Protein AF-A0A1F3C5U8-F1 (afdb_monomer_lite)

pLDDT: mean 82.65, std 18.37, range [44.69, 98.56]

Structure (mmCIF, N/CA/C/O backbone):
data_AF-A0A1F3C5U8-F1
#
_entry.id   AF-A0A1F3C5U8-F1
#
loop_
_atom_site.group_PDB
_atom_site.id
_atom_site.type_symbol
_atom_site.label_atom_id
_atom_site.label_alt_id
_atom_site.label_comp_id
_atom_site.label_asym_id
_atom_site.label_entity_id
_atom_site.label_seq_id
_atom_site.pdbx_PDB_ins_code
_atom_site.Cartn_x
_atom_site.Cartn_y
_atom_site.Cartn_z
_atom_site.occupancy
_atom_site.B_iso_or_equiv
_atom_site.auth_seq_id
_atom_site.auth_comp_id
_atom_site.auth_asym_id
_atom_site.auth_atom_id
_atom_site.pdbx_PDB_model_num
ATOM 1 N N . MET A 1 1 ? -7.845 61.277 70.713 1.00 54.81 1 MET A N 1
ATOM 2 C CA . MET A 1 1 ? -7.231 59.955 70.440 1.00 54.81 1 MET A CA 1
ATOM 3 C C . MET A 1 1 ? -8.228 58.943 69.840 1.00 54.81 1 MET A C 1
ATOM 5 O O . MET A 1 1 ? -7.997 57.752 69.960 1.00 54.81 1 MET A O 1
ATOM 9 N N . LEU A 1 2 ? -9.294 59.378 69.142 1.00 57.66 2 LEU A N 1
ATOM 10 C CA . LEU A 1 2 ? -10.379 58.492 68.666 1.00 57.66 2 LEU 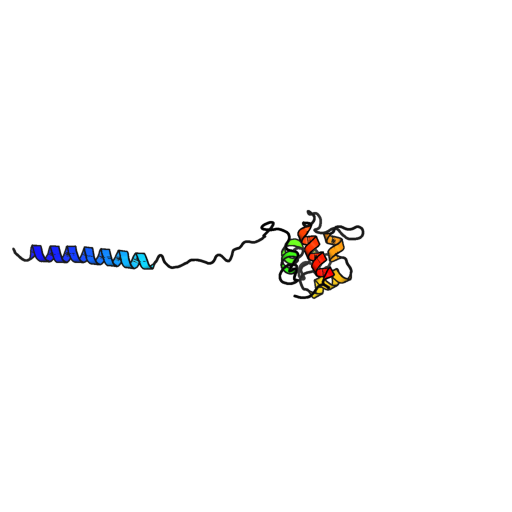A CA 1
ATOM 11 C C . LEU A 1 2 ? -10.299 58.089 67.176 1.00 57.66 2 LEU A C 1
ATOM 13 O O . LEU A 1 2 ? -11.030 57.201 66.761 1.00 57.66 2 LEU A O 1
ATOM 17 N N . ASN A 1 3 ? -9.387 58.660 66.376 1.00 59.59 3 ASN A N 1
ATOM 18 C CA . ASN A 1 3 ? -9.294 58.336 64.938 1.00 59.59 3 ASN A CA 1
ATOM 19 C C . ASN A 1 3 ? -8.390 57.135 64.611 1.00 59.59 3 ASN A C 1
ATOM 21 O O . ASN A 1 3 ? -8.394 56.652 63.487 1.00 59.59 3 ASN A O 1
ATOM 25 N N . LYS A 1 4 ? -7.602 56.626 65.567 1.00 59.03 4 LYS A N 1
ATOM 26 C CA . LYS A 1 4 ? -6.586 55.595 65.273 1.00 59.03 4 LYS A CA 1
ATOM 27 C C . LYS A 1 4 ? -7.166 54.177 65.169 1.00 59.03 4 LYS A C 1
ATOM 29 O O . LYS A 1 4 ? -6.497 53.285 64.652 1.00 59.03 4 LYS A O 1
ATOM 34 N N . GLU A 1 5 ? -8.377 53.952 65.675 1.00 58.59 5 GLU A N 1
ATOM 35 C CA . GLU A 1 5 ? -8.991 52.619 65.769 1.00 58.59 5 GLU A CA 1
ATOM 36 C C . GLU A 1 5 ? -9.916 52.317 64.579 1.00 58.59 5 GLU A C 1
ATOM 38 O O . GLU A 1 5 ? -9.883 51.219 64.023 1.00 58.59 5 GLU A O 1
ATOM 43 N N . THR A 1 6 ? -10.637 53.326 64.081 1.00 58.94 6 THR A N 1
ATOM 44 C CA . THR A 1 6 ? -11.448 53.246 62.855 1.00 58.94 6 THR A CA 1
ATOM 45 C C . THR A 1 6 ? -10.605 53.031 61.597 1.00 58.94 6 THR A C 1
ATOM 47 O O . THR A 1 6 ? -10.992 52.246 60.729 1.00 58.94 6 THR A O 1
ATOM 50 N N . ASP A 1 7 ? -9.420 53.644 61.517 1.00 60.31 7 ASP A N 1
ATOM 51 C CA . ASP A 1 7 ? -8.525 53.506 60.360 1.00 60.31 7 ASP A CA 1
ATOM 52 C C . ASP A 1 7 ? -7.893 52.112 60.273 1.00 60.31 7 ASP A C 1
ATOM 54 O O . ASP A 1 7 ? -7.756 51.559 59.182 1.00 60.31 7 ASP A O 1
ATOM 58 N N . LYS A 1 8 ? -7.590 51.485 61.419 1.00 61.03 8 LYS A N 1
ATOM 59 C CA . LYS A 1 8 ? -7.088 50.102 61.474 1.00 61.03 8 LYS A CA 1
ATOM 60 C C . LYS A 1 8 ? -8.135 49.103 60.997 1.00 61.03 8 LYS A C 1
ATOM 62 O O . LYS A 1 8 ? -7.810 48.216 60.216 1.00 61.03 8 LYS A O 1
ATOM 67 N N . ASN A 1 9 ? -9.391 49.265 61.408 1.00 59.22 9 ASN A N 1
ATOM 68 C CA . ASN A 1 9 ? -10.473 48.367 60.998 1.00 59.22 9 ASN A CA 1
ATOM 69 C C . ASN A 1 9 ? -10.816 48.529 59.509 1.00 59.22 9 ASN A C 1
ATOM 71 O O . ASN A 1 9 ? -11.072 47.539 58.824 1.00 59.22 9 ASN A O 1
ATOM 75 N N . LYS A 1 10 ? -10.738 49.756 58.976 1.00 60.47 10 LYS A N 1
ATOM 76 C CA . LYS A 1 10 ? -10.884 50.029 57.538 1.00 60.47 10 LYS A CA 1
ATOM 77 C C . LYS A 1 10 ? -9.725 49.442 56.724 1.00 60.47 10 LYS A C 1
ATOM 79 O O . LYS A 1 10 ? -9.961 48.846 55.676 1.00 60.47 10 LYS A O 1
ATOM 84 N N . PHE A 1 11 ? -8.497 49.545 57.238 1.00 62.28 11 PHE A N 1
ATOM 85 C CA . PHE A 1 11 ? -7.302 48.941 56.651 1.00 62.28 11 PHE A CA 1
ATOM 86 C C . PHE A 1 11 ? -7.416 47.408 56.641 1.00 62.28 11 PHE A C 1
ATOM 88 O O . PHE A 1 11 ? -7.402 46.820 55.565 1.00 62.28 11 PHE A O 1
ATOM 95 N N . LEU A 1 12 ? -7.661 46.758 57.787 1.00 60.47 12 LEU A N 1
ATOM 96 C CA . LEU A 1 12 ? -7.810 45.296 57.892 1.00 60.47 12 LEU A CA 1
ATOM 97 C C . LEU A 1 12 ? -8.948 44.731 57.024 1.00 60.47 12 LEU A C 1
ATOM 99 O O . LEU A 1 12 ? -8.782 43.670 56.422 1.00 60.47 12 LEU A O 1
ATOM 103 N N . ASN A 1 13 ? -10.088 45.421 56.931 1.00 58.72 13 ASN A N 1
ATOM 104 C CA . ASN A 1 13 ? -11.198 44.984 56.080 1.00 58.72 13 ASN A CA 1
ATOM 105 C C . ASN A 1 13 ? -10.894 45.172 54.587 1.00 58.72 13 ASN A C 1
ATOM 107 O O . ASN A 1 13 ? -11.356 44.372 53.781 1.00 58.72 13 ASN A O 1
ATOM 111 N N . SER A 1 14 ? -10.058 46.149 54.217 1.00 58.69 14 SER A N 1
ATOM 112 C CA . SER A 1 14 ? -9.535 46.278 52.851 1.00 58.69 14 SER A CA 1
ATOM 113 C C . SER A 1 14 ? -8.652 45.079 52.473 1.00 58.69 14 SER A C 1
ATOM 115 O O . SER A 1 14 ? -8.850 44.493 51.414 1.00 58.69 14 SER A O 1
ATOM 117 N N . PHE A 1 15 ? -7.763 44.611 53.365 1.00 60.12 15 PHE A N 1
ATOM 118 C CA . PHE A 1 15 ? -6.947 43.407 53.108 1.00 60.12 15 PHE A CA 1
ATOM 119 C C . PHE A 1 15 ? -7.776 42.123 53.007 1.00 60.12 15 PHE A C 1
ATOM 121 O O . PHE A 1 15 ? -7.476 41.278 52.166 1.00 60.12 15 PHE A O 1
ATOM 128 N N . LYS A 1 16 ? -8.835 41.979 53.816 1.00 59.38 16 LYS A N 1
ATOM 129 C CA . LYS A 1 16 ? -9.761 40.834 53.726 1.00 59.38 16 LYS A CA 1
ATOM 130 C C . LYS A 1 16 ? -10.524 40.823 52.400 1.00 59.38 16 LYS A C 1
ATOM 132 O O . LYS A 1 16 ? -10.608 39.780 51.758 1.00 59.38 16 LYS A O 1
ATOM 137 N N . SER A 1 17 ? -11.026 41.979 51.964 1.00 58.19 17 SER A N 1
ATOM 138 C CA . SER A 1 17 ? -11.751 42.123 50.697 1.00 58.19 17 SER A CA 1
ATOM 139 C C . SER A 1 17 ? -10.843 41.930 49.478 1.00 58.19 17 SER A C 1
ATOM 141 O O . SER A 1 17 ? -11.237 41.265 48.527 1.00 58.19 17 SER A O 1
ATOM 143 N N . VAL A 1 18 ? -9.602 42.432 49.520 1.00 61.41 18 VAL A N 1
ATOM 144 C CA . VAL A 1 18 ? -8.594 42.210 48.466 1.00 61.41 18 VAL A CA 1
ATOM 145 C C . VAL A 1 18 ? -8.182 40.735 48.404 1.00 61.41 18 VAL A C 1
ATOM 147 O O . VAL A 1 18 ? -8.088 40.173 47.316 1.00 61.41 18 VAL A O 1
ATOM 150 N N . SER A 1 19 ? -8.017 40.074 49.555 1.00 60.88 19 SER A N 1
ATOM 151 C CA . SER A 1 19 ? -7.710 38.640 49.623 1.00 60.88 19 SER A CA 1
ATOM 152 C C . SER A 1 19 ? -8.843 37.768 49.058 1.00 60.88 19 SER A C 1
ATOM 154 O O . SER A 1 19 ? -8.561 36.824 48.325 1.00 60.88 19 SER A O 1
ATOM 156 N N . LEU A 1 20 ? -10.112 38.117 49.309 1.00 59.47 20 LEU A N 1
ATOM 157 C CA . LEU A 1 20 ? -11.281 37.426 48.739 1.00 59.47 20 LEU A CA 1
ATOM 158 C C . LEU A 1 20 ? -11.400 37.606 47.214 1.00 59.47 20 LEU A C 1
ATOM 160 O O . LEU A 1 20 ? -11.733 36.653 46.512 1.00 59.47 20 LEU A O 1
ATOM 164 N N . ILE A 1 21 ? -11.082 38.794 46.689 1.00 63.91 21 ILE A N 1
ATOM 165 C CA . ILE A 1 21 ? -11.116 39.078 45.242 1.00 63.91 21 ILE A CA 1
ATOM 166 C C . ILE A 1 21 ? -9.990 38.335 44.503 1.00 63.91 21 ILE A C 1
ATOM 168 O O . ILE A 1 21 ? -10.215 37.806 43.416 1.00 63.91 21 ILE A O 1
ATOM 172 N N . ILE A 1 22 ? -8.799 38.227 45.101 1.00 63.72 22 ILE A N 1
ATOM 173 C CA . ILE A 1 22 ? -7.664 37.489 44.519 1.00 63.72 22 ILE A CA 1
ATOM 174 C C . ILE A 1 22 ? -7.967 35.985 44.424 1.00 63.72 22 ILE A C 1
ATOM 176 O O . ILE A 1 22 ? -7.690 35.374 43.394 1.00 63.72 22 ILE A O 1
ATOM 180 N N . VAL A 1 23 ? -8.597 35.390 45.444 1.00 63.91 23 VAL A N 1
ATOM 181 C CA . VAL A 1 23 ? -9.003 33.970 45.420 1.00 63.91 23 VAL A CA 1
ATOM 182 C C . VAL A 1 23 ? -10.064 33.708 44.342 1.00 63.91 23 VAL A C 1
ATOM 184 O O . VAL A 1 23 ? -10.005 32.690 43.653 1.00 63.91 23 VAL A O 1
ATOM 187 N N . PHE A 1 24 ? -10.990 34.649 44.129 1.00 61.06 24 PHE A N 1
ATOM 188 C CA . PHE A 1 24 ? -12.021 34.535 43.095 1.00 61.06 24 PHE A CA 1
ATOM 189 C C . PHE A 1 24 ? -11.452 34.661 41.668 1.00 61.06 24 PHE A C 1
ATOM 191 O O . PHE A 1 24 ? -11.870 33.931 40.774 1.00 61.06 24 PHE A O 1
ATOM 198 N N . ILE A 1 25 ? -10.447 35.520 41.455 1.00 62.91 25 ILE A N 1
ATOM 199 C CA . ILE A 1 25 ? -9.772 35.682 40.153 1.00 62.91 25 ILE A CA 1
ATOM 200 C C . ILE A 1 25 ? -8.870 34.477 39.824 1.00 62.91 25 ILE A C 1
ATOM 202 O O . ILE A 1 25 ? -8.823 34.048 38.671 1.00 62.91 25 ILE A O 1
ATOM 206 N N . ILE A 1 26 ? -8.214 33.871 40.822 1.00 62.88 26 ILE A N 1
ATOM 207 C CA . ILE A 1 26 ? -7.414 32.643 40.640 1.00 62.88 26 ILE A CA 1
ATOM 208 C C . ILE A 1 26 ? -8.308 31.444 40.272 1.00 62.88 26 ILE A C 1
ATOM 210 O O . ILE A 1 26 ? -7.916 30.619 39.450 1.00 62.88 26 ILE A O 1
ATOM 214 N N . SER A 1 27 ? -9.537 31.380 40.799 1.00 59.66 27 SER A N 1
ATOM 215 C CA . SER A 1 27 ? -10.499 30.312 40.487 1.00 59.66 27 SER A CA 1
ATOM 216 C C . SER A 1 27 ? -11.014 30.331 39.039 1.00 59.66 27 SER A C 1
ATOM 218 O O . SER A 1 27 ? -11.509 29.310 38.564 1.00 59.66 27 SER A O 1
ATOM 220 N N . ILE A 1 28 ? -10.906 31.459 38.328 1.00 61.75 28 ILE A N 1
ATOM 221 C CA . ILE A 1 28 ? -11.358 31.601 36.931 1.00 61.75 28 ILE A CA 1
ATOM 222 C C . ILE A 1 28 ? -10.290 31.097 35.940 1.00 61.75 28 ILE A C 1
ATOM 224 O O . ILE A 1 28 ? -10.627 30.637 34.852 1.00 61.75 28 ILE A O 1
ATOM 228 N N . PHE A 1 29 ? -9.011 31.089 36.329 1.00 57.19 29 PHE A N 1
ATOM 229 C CA . PHE A 1 29 ? -7.898 30.653 35.471 1.00 57.19 29 PHE A CA 1
ATOM 230 C C . PHE A 1 29 ? -7.717 29.130 35.371 1.00 57.19 29 PHE A C 1
ATOM 232 O O . PHE A 1 29 ? -6.886 28.667 34.594 1.00 57.19 29 PHE A O 1
ATOM 239 N N . ILE A 1 30 ? -8.490 28.340 36.123 1.00 61.78 30 ILE A N 1
ATOM 240 C CA . ILE A 1 30 ? -8.355 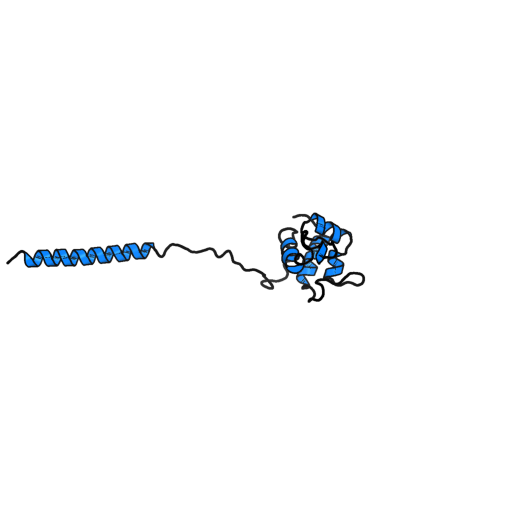26.873 36.167 1.00 61.78 30 ILE A CA 1
ATOM 241 C C . ILE A 1 30 ? -9.314 26.148 35.204 1.00 61.78 30 ILE A C 1
ATOM 243 O O . ILE A 1 30 ? -9.268 24.927 35.103 1.00 61.78 30 ILE A O 1
ATOM 247 N N . PHE A 1 31 ? -10.175 26.875 34.480 1.00 57.22 31 PHE A N 1
ATOM 248 C CA . PHE A 1 31 ? -11.155 26.284 33.553 1.00 57.22 31 PHE A CA 1
ATOM 249 C C . PHE A 1 31 ? -10.746 26.312 32.073 1.00 57.22 31 PHE A C 1
ATOM 251 O O . PHE A 1 31 ? -11.479 25.809 31.222 1.00 57.22 31 PHE A O 1
ATOM 258 N N . SER A 1 32 ? -9.573 26.844 31.729 1.00 61.25 32 SER A N 1
ATOM 259 C CA . SER A 1 32 ? -9.058 26.768 30.360 1.00 61.25 32 SER A CA 1
ATOM 260 C C . SER A 1 32 ? -8.269 25.480 30.128 1.00 61.25 32 SER A C 1
ATOM 262 O O . SER A 1 32 ? -7.071 25.424 30.396 1.00 61.25 32 SER A O 1
ATOM 264 N N . GLY A 1 33 ? -8.955 24.489 29.550 1.00 59.19 33 GLY A N 1
ATOM 265 C CA . GLY A 1 33 ? -8.331 23.531 28.637 1.00 59.19 33 GLY A CA 1
ATOM 266 C C . GLY A 1 33 ? -8.451 22.058 29.015 1.00 59.19 33 GLY A C 1
ATOM 267 O O . GLY A 1 33 ? -7.457 21.430 29.355 1.00 59.19 33 GLY A O 1
ATOM 268 N N . CYS A 1 34 ? -9.625 21.454 28.814 1.00 63.16 34 CYS A N 1
ATOM 269 C CA . CYS A 1 34 ? -9.612 20.093 28.278 1.00 63.16 34 CYS A CA 1
ATOM 270 C C . CYS A 1 34 ? -9.165 20.217 26.817 1.00 63.16 34 CYS A C 1
ATOM 272 O O . CYS A 1 34 ? -9.971 20.523 25.939 1.00 63.16 34 CYS A O 1
ATOM 274 N N . TYR A 1 35 ? -7.864 20.075 26.568 1.00 65.44 35 TYR A N 1
ATOM 275 C CA . TYR 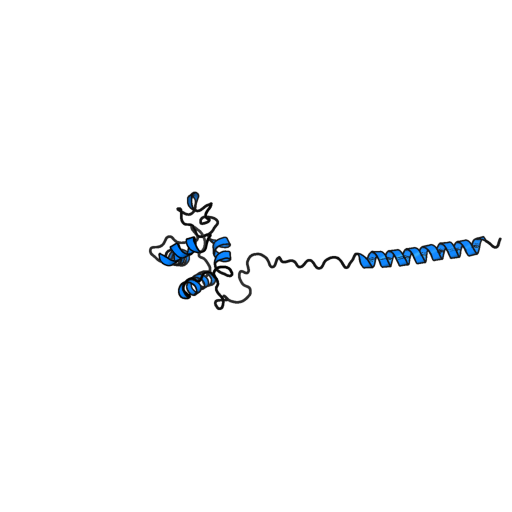A 1 35 ? -7.387 19.765 25.230 1.00 65.44 35 TYR A CA 1
ATOM 276 C C . TYR A 1 35 ? -7.940 18.377 24.906 1.00 65.44 35 TYR A C 1
ATOM 278 O O . TYR A 1 35 ? -7.623 17.409 25.596 1.00 65.44 35 TYR A O 1
ATOM 286 N N . TYR A 1 36 ? -8.821 18.288 23.911 1.00 58.00 36 TYR A N 1
ATOM 287 C CA . TYR A 1 36 ? -9.029 17.019 23.234 1.00 58.00 36 TYR A CA 1
ATOM 288 C C . TYR A 1 36 ? -7.700 16.695 22.571 1.00 58.00 36 TYR A C 1
ATOM 290 O O . TYR A 1 36 ? -7.370 17.254 21.523 1.00 58.00 36 TYR A O 1
ATOM 298 N N . ASP A 1 37 ? -6.922 15.835 23.220 1.00 57.62 37 ASP A N 1
ATOM 299 C CA . ASP A 1 37 ? -5.828 15.181 22.540 1.00 57.62 37 ASP A CA 1
ATOM 300 C C . ASP A 1 37 ? -6.475 14.295 21.475 1.00 57.62 37 ASP A C 1
ATOM 302 O O . ASP A 1 37 ? -7.006 13.228 2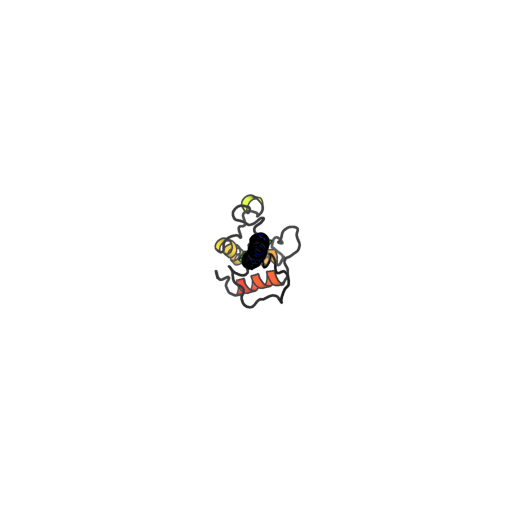1.756 1.00 57.62 37 ASP A O 1
ATOM 306 N N . SER A 1 38 ? -6.502 14.791 20.238 1.00 59.38 38 SER A N 1
ATOM 307 C CA . SER A 1 38 ? -6.732 13.959 19.053 1.00 59.38 38 SER A CA 1
ATOM 308 C C . SER A 1 38 ? -5.489 13.139 18.714 1.00 59.38 38 SER A C 1
ATOM 310 O O . SER A 1 38 ? -5.387 12.575 17.630 1.00 59.38 38 SER A O 1
ATOM 312 N N . GLN A 1 39 ? -4.558 13.011 19.657 1.00 51.22 39 GLN A N 1
ATOM 313 C CA . GLN A 1 39 ? -3.618 11.912 19.671 1.00 51.22 39 GLN A CA 1
ATOM 314 C C . GLN A 1 39 ? -4.289 10.716 20.343 1.00 51.22 39 GLN A C 1
ATOM 316 O O . GLN A 1 39 ? -3.851 10.226 21.375 1.00 51.22 39 GLN A O 1
ATOM 321 N N . GLU A 1 40 ? -5.312 10.173 19.682 1.00 52.09 40 GLU A N 1
ATOM 322 C CA . GLU A 1 40 ? -5.300 8.724 19.503 1.00 52.09 40 GLU A CA 1
ATOM 323 C C . GLU A 1 40 ? -4.205 8.478 18.457 1.00 52.09 40 GLU A C 1
ATOM 325 O O . GLU A 1 40 ? -4.411 8.489 17.243 1.00 52.09 40 GLU A O 1
ATOM 330 N N . TYR A 1 41 ? -2.988 8.442 18.992 1.00 52.50 41 TYR A N 1
ATOM 331 C CA . TYR A 1 41 ? -1.779 7.876 18.436 1.00 52.50 41 TYR A CA 1
ATOM 332 C C . TYR A 1 41 ? -2.096 6.855 17.329 1.00 52.50 41 TYR A C 1
ATOM 334 O O . TYR A 1 41 ? -2.795 5.866 17.520 1.00 52.50 41 TYR A O 1
ATOM 342 N N . MET A 1 42 ? -1.644 7.113 16.103 1.00 48.78 42 MET A N 1
ATOM 343 C CA . MET A 1 42 ? -0.363 6.562 15.657 1.00 48.78 42 MET A CA 1
ATOM 344 C C . MET A 1 42 ? -0.260 5.072 16.018 1.00 48.78 42 MET A C 1
ATOM 346 O O . MET A 1 42 ? 0.311 4.709 17.040 1.00 48.78 42 MET A O 1
ATOM 350 N N . PHE A 1 43 ? -0.794 4.233 15.127 1.00 54.66 43 PHE A N 1
ATOM 351 C CA . PHE A 1 43 ? -0.733 2.769 15.149 1.00 54.66 43 PHE A CA 1
ATOM 352 C C . PHE A 1 43 ? -1.560 2.077 16.248 1.00 54.66 43 PHE A C 1
ATOM 354 O O . PHE A 1 43 ? -0.993 1.599 17.231 1.00 54.66 43 PHE A O 1
ATOM 361 N N . PRO A 1 44 ? -2.862 1.816 16.017 1.00 44.69 44 PRO A N 1
ATOM 362 C CA . PRO A 1 44 ? -3.473 0.624 16.576 1.00 44.69 44 PRO A CA 1
ATOM 363 C C . PRO A 1 44 ? -2.876 -0.583 15.839 1.00 44.69 44 PRO A C 1
ATOM 365 O O . PRO A 1 44 ? -3.492 -1.183 14.962 1.00 44.69 44 PRO A O 1
ATOM 368 N N . GLU A 1 45 ? -1.654 -0.978 16.184 1.00 57.19 45 GLU A N 1
ATOM 369 C CA . GLU A 1 45 ? -1.481 -2.413 16.299 1.00 57.19 45 GLU A CA 1
ATOM 370 C C . GLU A 1 45 ? -2.164 -2.823 17.603 1.00 57.19 45 GLU A C 1
ATOM 372 O O . GLU A 1 45 ? -1.680 -2.546 18.694 1.00 57.19 45 GLU A O 1
ATOM 377 N N . LEU A 1 46 ? -3.281 -3.540 17.441 1.00 52.53 46 LEU A N 1
ATOM 378 C CA . LEU A 1 46 ? -3.733 -4.567 18.383 1.00 52.53 46 LEU A CA 1
ATOM 379 C C . LEU A 1 46 ? -4.559 -4.079 19.585 1.00 52.53 46 LEU A C 1
ATOM 381 O O . LEU A 1 46 ? -4.336 -4.500 20.717 1.00 52.53 46 LEU A O 1
ATOM 385 N N . GLY A 1 47 ? -5.599 -3.287 19.325 1.00 48.56 47 GLY A N 1
ATOM 386 C CA . GLY A 1 47 ? -6.718 -3.097 20.252 1.00 48.56 47 GLY A CA 1
ATOM 387 C C . GLY A 1 47 ? -8.032 -3.517 19.597 1.00 48.56 47 GLY A C 1
ATOM 388 O O . GLY A 1 47 ? -8.619 -2.730 18.867 1.00 48.56 47 GLY A O 1
ATOM 389 N N . SER A 1 48 ? -8.497 -4.736 19.884 1.00 47.34 48 SER A N 1
ATOM 390 C CA . SER A 1 48 ? -9.629 -5.452 19.255 1.00 47.34 48 SER A CA 1
ATOM 391 C C . SER A 1 48 ? -9.284 -6.110 17.911 1.00 47.34 48 SER A C 1
ATOM 393 O O . SER A 1 48 ? -8.391 -5.664 17.202 1.00 47.34 48 SER A O 1
ATOM 395 N N . GLY A 1 49 ? -9.878 -7.277 17.641 1.00 57.78 49 GLY A N 1
ATOM 396 C CA . GLY A 1 49 ? -9.491 -8.176 16.550 1.00 57.78 49 GLY A CA 1
ATOM 397 C C . GLY A 1 49 ? -9.474 -7.514 15.174 1.00 57.78 49 GLY A C 1
ATOM 398 O O . GLY A 1 49 ? -9.971 -6.411 14.997 1.00 57.78 49 GLY A O 1
ATOM 399 N N . CYS A 1 50 ? -8.894 -8.205 14.193 1.00 74.69 50 CYS A N 1
ATOM 400 C CA . CYS A 1 50 ? -8.890 -7.755 12.806 1.00 74.69 50 CYS A CA 1
ATOM 401 C C . CYS A 1 50 ? -10.315 -7.399 12.351 1.00 74.69 50 CYS A C 1
ATOM 403 O O . CYS A 1 50 ? -11.100 -8.299 12.036 1.00 74.69 50 CYS A O 1
ATOM 405 N N . ASP A 1 51 ? -10.663 -6.109 12.359 1.00 72.62 51 ASP A N 1
ATOM 406 C CA . ASP A 1 51 ? -11.957 -5.668 11.866 1.00 72.62 51 ASP A CA 1
ATOM 407 C C . ASP A 1 51 ? -11.933 -5.792 10.347 1.00 72.62 51 ASP A C 1
ATOM 409 O O . ASP A 1 51 ? -11.278 -5.050 9.616 1.00 72.62 51 ASP A O 1
ATOM 413 N N . THR A 1 52 ? -12.615 -6.832 9.898 1.00 78.00 52 THR A N 1
ATOM 414 C CA . THR A 1 52 ? -12.733 -7.232 8.501 1.00 78.00 52 THR A CA 1
ATOM 415 C C . THR A 1 52 ? -14.096 -6.857 7.930 1.00 78.00 52 THR A C 1
ATOM 417 O O . THR A 1 52 ? -14.377 -7.164 6.775 1.00 78.00 52 THR A O 1
ATOM 420 N N . THR A 1 53 ? -14.950 -6.198 8.721 1.00 78.38 53 THR A N 1
ATOM 421 C CA . THR A 1 53 ? -16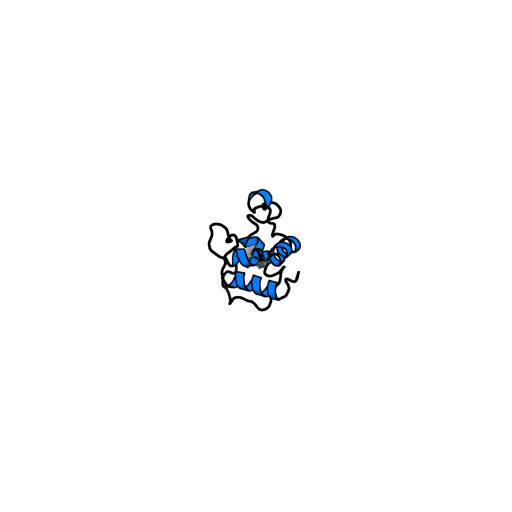.355 -5.968 8.370 1.00 78.38 53 THR A CA 1
ATOM 422 C C . THR A 1 53 ? -16.566 -4.709 7.535 1.00 78.38 53 THR A C 1
ATOM 424 O O . THR A 1 53 ? -17.442 -4.706 6.676 1.00 78.38 53 THR A O 1
ATOM 427 N N . ASN A 1 54 ? -15.738 -3.674 7.720 1.00 86.38 54 ASN A N 1
ATOM 428 C CA . ASN A 1 54 ? -15.859 -2.388 7.022 1.00 86.38 54 ASN A CA 1
ATOM 429 C C . ASN A 1 54 ? -14.535 -1.946 6.384 1.00 86.38 54 ASN A C 1
ATOM 431 O O . ASN A 1 54 ? -14.021 -0.861 6.654 1.00 86.38 54 ASN A O 1
ATOM 435 N N . VAL A 1 55 ? -13.967 -2.797 5.529 1.00 93.12 55 VAL A N 1
ATOM 436 C CA . VAL A 1 55 ? -12.728 -2.467 4.817 1.00 93.12 55 VAL A CA 1
ATOM 437 C C . VAL A 1 55 ? -13.021 -1.503 3.661 1.00 93.12 55 VAL A C 1
ATOM 439 O O . VAL A 1 55 ? -13.736 -1.848 2.719 1.00 93.12 55 VAL A O 1
ATOM 442 N N . THR A 1 56 ? -12.436 -0.307 3.713 1.00 95.31 56 THR A N 1
ATOM 443 C CA . THR A 1 56 ? -12.593 0.754 2.699 1.00 95.31 56 THR A CA 1
ATOM 444 C C . THR A 1 56 ? -11.238 1.221 2.181 1.00 95.31 56 THR A C 1
ATOM 446 O O . THR A 1 56 ? -10.223 1.074 2.873 1.00 95.31 56 THR A O 1
ATOM 449 N N . PHE A 1 57 ? -11.193 1.778 0.967 1.00 97.12 57 PHE A N 1
ATOM 450 C CA . PHE A 1 57 ? -9.941 2.299 0.422 1.00 97.12 57 PHE A CA 1
ATOM 451 C C . PHE A 1 57 ? -9.393 3.426 1.304 1.00 97.12 57 PHE A C 1
ATOM 453 O O . PHE A 1 57 ? -8.281 3.305 1.811 1.00 97.12 57 PHE A O 1
ATOM 460 N N . SER A 1 58 ? -10.194 4.460 1.552 1.00 95.88 58 SER A N 1
ATOM 461 C CA . SER A 1 58 ? -9.801 5.658 2.300 1.00 95.88 58 SER A CA 1
ATOM 462 C C . SER A 1 58 ? -9.590 5.394 3.796 1.00 95.88 58 SER A C 1
ATOM 464 O O . SER A 1 58 ? -8.653 5.910 4.403 1.00 95.88 58 SER A O 1
ATOM 466 N N . GLY A 1 59 ? -10.434 4.558 4.409 1.00 92.75 59 GLY A N 1
ATOM 467 C CA . GLY A 1 59 ? -10.397 4.305 5.850 1.00 92.75 59 GLY A CA 1
ATOM 468 C C . GLY A 1 59 ? -9.432 3.200 6.278 1.00 92.75 59 GLY A C 1
ATOM 469 O O . GLY A 1 59 ? -8.963 3.211 7.414 1.00 92.75 59 GLY A O 1
ATOM 470 N N . THR A 1 60 ? -9.123 2.238 5.403 1.00 94.12 60 THR A N 1
ATOM 471 C CA . THR A 1 60 ? -8.314 1.063 5.772 1.00 94.12 60 THR A CA 1
ATOM 472 C C . THR A 1 60 ? -7.065 0.903 4.910 1.00 94.12 60 THR A C 1
ATOM 474 O O . THR A 1 60 ? -5.969 0.731 5.450 1.00 94.12 60 THR A O 1
ATOM 477 N N . LEU A 1 61 ? -7.194 0.945 3.580 1.00 96.31 61 LEU A N 1
ATOM 478 C CA . LEU A 1 61 ? -6.073 0.626 2.689 1.00 96.31 61 LEU A CA 1
ATOM 479 C C . LEU A 1 61 ? -5.099 1.790 2.530 1.00 96.31 61 LEU A C 1
ATOM 481 O O . LEU A 1 61 ? -3.895 1.560 2.549 1.00 96.31 61 LEU A O 1
ATOM 485 N N . GLU A 1 62 ? -5.580 3.021 2.409 1.00 96.62 62 GLU A N 1
ATOM 486 C CA . GLU A 1 62 ? -4.739 4.208 2.260 1.00 96.62 62 GLU A CA 1
ATOM 487 C C . GLU A 1 62 ? -3.810 4.413 3.477 1.00 96.62 62 GLU A C 1
ATOM 489 O O . GLU A 1 62 ? -2.594 4.517 3.272 1.00 96.62 62 GLU A O 1
ATOM 494 N N . PRO A 1 63 ? -4.280 4.327 4.743 1.00 96.00 63 PRO A N 1
ATOM 495 C CA . PRO A 1 63 ? -3.392 4.358 5.908 1.00 96.00 63 PRO A CA 1
ATOM 496 C C . PRO A 1 63 ? -2.369 3.213 5.928 1.00 96.00 63 PRO A C 1
ATOM 498 O O . PRO A 1 63 ? -1.206 3.415 6.296 1.00 96.00 63 PRO A O 1
ATOM 501 N N . MET A 1 64 ? -2.773 2.008 5.507 1.00 95.75 64 MET A N 1
ATOM 502 C CA . MET A 1 64 ? -1.876 0.854 5.404 1.00 95.75 64 MET A CA 1
ATOM 503 C C . MET A 1 64 ? -0.785 1.086 4.346 1.00 95.75 64 MET A C 1
ATOM 505 O O . MET A 1 64 ? 0.394 0.864 4.621 1.00 95.75 64 MET A O 1
ATOM 509 N N . LEU A 1 65 ? -1.149 1.552 3.150 1.00 97.94 65 LEU A N 1
ATOM 510 C CA . LEU A 1 65 ? -0.204 1.851 2.072 1.00 97.94 65 LEU A CA 1
ATOM 511 C C . LEU A 1 65 ? 0.768 2.954 2.495 1.00 97.94 65 LEU A C 1
ATOM 513 O O . LEU A 1 65 ? 1.980 2.797 2.331 1.00 97.94 65 LEU A O 1
ATOM 517 N N . SER A 1 66 ? 0.250 4.022 3.105 1.00 97.44 66 SER A N 1
ATOM 518 C CA . SER A 1 66 ? 1.052 5.122 3.645 1.00 97.44 66 SER A CA 1
ATOM 519 C C . SER A 1 66 ? 2.104 4.625 4.636 1.00 97.44 66 SER A C 1
ATOM 521 O O . SER A 1 66 ? 3.289 4.927 4.496 1.00 97.44 66 SER A O 1
ATOM 523 N N . SER A 1 67 ? 1.697 3.758 5.566 1.00 95.81 67 SER A N 1
ATOM 524 C CA . SER A 1 67 ? 2.572 3.250 6.626 1.00 95.81 67 SER A CA 1
ATOM 525 C C . SER A 1 67 ? 3.633 2.262 6.135 1.00 95.81 67 SER A C 1
ATOM 527 O O . SER A 1 67 ? 4.758 2.266 6.633 1.00 95.81 67 SER A O 1
ATOM 529 N N . TYR A 1 68 ? 3.284 1.385 5.190 1.00 96.69 68 TYR A N 1
ATOM 530 C CA . TYR A 1 68 ? 4.104 0.210 4.867 1.00 96.69 68 TYR A CA 1
ATOM 531 C C . TYR A 1 68 ? 4.671 0.195 3.444 1.00 96.69 68 TYR A C 1
ATOM 533 O O . TYR A 1 68 ? 5.504 -0.660 3.138 1.00 96.69 68 TYR A O 1
ATOM 541 N N . CYS A 1 69 ? 4.226 1.090 2.559 1.00 97.88 69 CYS A N 1
ATOM 542 C CA . CYS A 1 69 ? 4.553 1.027 1.131 1.00 97.88 69 CYS A CA 1
ATOM 543 C C . CYS A 1 69 ? 5.156 2.327 0.584 1.00 97.88 69 CYS A C 1
ATOM 545 O O . CYS A 1 69 ? 6.091 2.271 -0.220 1.00 97.88 69 CYS A O 1
ATOM 547 N N . LEU A 1 70 ? 4.650 3.494 0.994 1.00 98.31 70 LEU A N 1
ATOM 548 C CA . LEU A 1 70 ? 4.954 4.762 0.314 1.00 98.31 70 LEU A CA 1
ATOM 549 C C . LEU A 1 70 ? 6.376 5.299 0.535 1.00 98.31 70 LEU A C 1
ATOM 551 O O . LEU A 1 70 ? 6.813 6.161 -0.224 1.00 98.31 70 LEU A O 1
ATOM 555 N N . SER A 1 71 ? 7.144 4.749 1.478 1.00 97.56 71 SER A N 1
ATOM 556 C CA . SER A 1 71 ? 8.571 5.085 1.618 1.00 97.56 71 SER A CA 1
ATOM 557 C C . SER A 1 71 ? 9.374 4.798 0.342 1.00 97.56 71 SER A C 1
ATOM 559 O O . SER A 1 71 ? 10.305 5.537 0.026 1.00 97.56 71 SER A O 1
ATOM 561 N N . CYS A 1 72 ? 8.980 3.766 -0.412 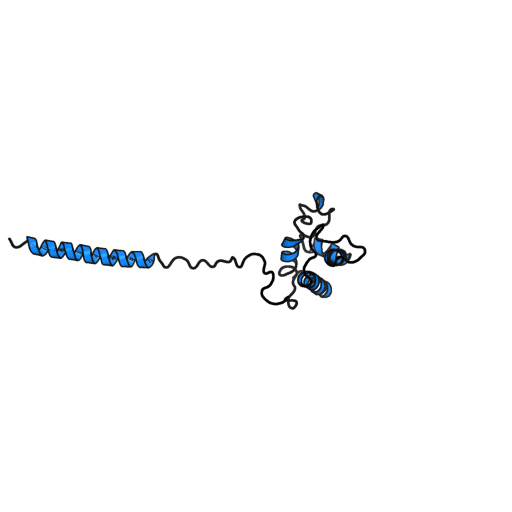1.00 98.31 72 CYS A N 1
ATOM 562 C CA . CYS A 1 72 ? 9.580 3.416 -1.700 1.00 98.31 72 CYS A CA 1
ATOM 563 C C . CYS A 1 72 ? 8.617 3.571 -2.882 1.00 98.31 72 CYS A C 1
ATOM 565 O O . CYS A 1 72 ? 9.079 3.745 -4.004 1.00 98.31 72 CYS A O 1
ATOM 567 N N . HIS A 1 73 ? 7.304 3.464 -2.657 1.00 98.44 73 HIS A N 1
ATOM 568 C CA . HIS A 1 73 ? 6.286 3.392 -3.713 1.00 98.44 73 HIS A CA 1
ATOM 569 C C . HIS A 1 73 ? 5.379 4.630 -3.803 1.00 98.44 73 HIS A C 1
ATOM 571 O O . HIS A 1 73 ? 4.318 4.563 -4.430 1.00 98.44 73 HIS A O 1
ATOM 577 N N . SER A 1 74 ? 5.765 5.761 -3.206 1.00 98.50 74 SER A N 1
ATOM 578 C CA . SER A 1 74 ? 5.063 7.026 -3.456 1.00 98.50 74 SER A CA 1
ATOM 579 C C . SER A 1 74 ? 5.323 7.519 -4.880 1.00 98.50 74 SER A C 1
ATOM 581 O O . SER A 1 74 ? 6.289 7.126 -5.536 1.00 98.50 74 SER A O 1
ATOM 583 N N . ASN A 1 75 ? 4.502 8.439 -5.368 1.00 98.00 75 ASN A N 1
ATOM 584 C CA . ASN A 1 75 ? 4.689 9.085 -6.662 1.00 98.00 75 ASN A CA 1
ATOM 585 C C . ASN A 1 75 ? 6.039 9.795 -6.779 1.00 98.00 75 ASN A C 1
ATOM 587 O O . ASN A 1 75 ? 6.588 9.867 -7.880 1.00 98.00 75 ASN A O 1
ATOM 591 N N . SER A 1 76 ? 6.572 10.290 -5.659 1.00 98.25 76 SER A N 1
ATOM 592 C CA . SER A 1 76 ? 7.864 10.970 -5.582 1.00 98.25 76 SER A CA 1
ATOM 593 C C . SER A 1 76 ? 9.057 10.020 -5.419 1.00 98.25 76 SER A C 1
ATOM 595 O O . SER A 1 76 ? 10.148 10.350 -5.880 1.00 98.25 76 SER A O 1
ATOM 597 N N . THR A 1 77 ? 8.882 8.845 -4.804 1.00 98.31 77 THR A N 1
ATOM 598 C CA . THR A 1 77 ? 9.985 7.913 -4.488 1.00 98.31 77 THR A CA 1
ATOM 599 C C . THR A 1 77 ? 10.053 6.693 -5.406 1.00 98.31 77 THR A C 1
ATOM 601 O O . THR A 1 77 ? 11.130 6.110 -5.562 1.00 98.31 77 THR A O 1
ATOM 604 N N . ALA A 1 78 ? 8.953 6.345 -6.083 1.00 98.19 78 ALA A N 1
ATOM 605 C CA . ALA A 1 78 ? 8.829 5.144 -6.908 1.00 98.19 78 ALA A CA 1
ATOM 606 C C . ALA A 1 78 ? 9.931 5.010 -7.960 1.00 98.19 78 ALA A C 1
ATOM 608 O O . ALA A 1 78 ? 10.446 3.911 -8.165 1.00 98.19 78 ALA A O 1
ATOM 609 N N . ALA A 1 79 ? 10.319 6.107 -8.612 1.00 98.25 79 ALA A N 1
ATOM 610 C CA . ALA A 1 79 ? 11.337 6.071 -9.658 1.00 98.25 79 ALA A CA 1
ATOM 611 C C . ALA A 1 79 ? 12.722 5.660 -9.139 1.00 98.25 79 ALA A C 1
ATOM 613 O O . ALA A 1 79 ? 13.439 4.932 -9.822 1.00 98.25 79 ALA A O 1
ATOM 614 N N . SER A 1 80 ? 13.068 6.078 -7.922 1.00 98.12 80 SER A N 1
ATOM 615 C CA . SER A 1 80 ? 14.388 5.847 -7.330 1.00 98.12 80 SER A CA 1
ATOM 616 C C . SER A 1 80 ? 14.450 4.565 -6.500 1.00 98.12 80 SER A C 1
ATOM 618 O O . SER A 1 80 ? 15.464 3.873 -6.518 1.00 98.12 80 SER A O 1
ATOM 620 N N . TYR A 1 81 ? 13.373 4.238 -5.779 1.00 97.31 81 TYR A N 1
ATOM 621 C CA . TYR A 1 81 ? 13.384 3.186 -4.753 1.00 97.31 81 TYR A CA 1
ATOM 622 C C . TYR A 1 81 ? 12.333 2.092 -4.976 1.00 97.31 81 TYR A C 1
ATOM 624 O O . TYR A 1 81 ? 12.487 0.978 -4.479 1.00 97.31 81 TYR A O 1
ATOM 632 N N . GLY A 1 82 ? 11.280 2.383 -5.742 1.00 96.75 82 GLY A N 1
ATOM 633 C CA . GLY A 1 82 ? 10.127 1.501 -5.946 1.00 96.75 82 GLY A CA 1
ATOM 634 C C . GLY A 1 82 ? 10.061 0.838 -7.319 1.00 96.75 82 GLY A C 1
ATOM 635 O O . GLY A 1 82 ? 8.999 0.342 -7.688 1.00 96.75 82 GLY A O 1
ATOM 636 N N . ALA A 1 83 ? 11.144 0.850 -8.103 1.00 96.94 83 ALA A N 1
ATOM 637 C CA . ALA A 1 83 ? 11.183 0.310 -9.469 1.00 96.94 83 ALA A CA 1
ATOM 638 C C . ALA A 1 83 ? 10.091 0.888 -10.399 1.00 96.94 83 ALA A C 1
ATOM 640 O O . ALA A 1 83 ? 9.491 0.171 -11.197 1.00 96.94 83 ALA A O 1
ATOM 641 N N . ASN A 1 84 ? 9.820 2.191 -10.278 1.00 97.75 84 ASN A N 1
ATOM 642 C CA . ASN A 1 84 ? 8.732 2.915 -10.947 1.00 97.75 84 ASN A CA 1
ATOM 643 C C . ASN A 1 84 ? 7.310 2.410 -10.621 1.00 97.75 84 ASN A C 1
ATOM 645 O O . ASN A 1 84 ? 6.353 2.795 -11.292 1.00 97.75 84 ASN A O 1
ATOM 649 N N . ILE A 1 85 ? 7.136 1.587 -9.584 1.00 98.25 85 ILE A N 1
ATOM 650 C CA . ILE A 1 85 ? 5.817 1.152 -9.117 1.00 98.25 85 ILE A CA 1
ATOM 651 C C . ILE A 1 85 ? 5.277 2.181 -8.128 1.00 98.25 85 ILE A C 1
ATOM 653 O O . ILE A 1 85 ? 5.848 2.367 -7.055 1.00 98.25 85 ILE A O 1
ATOM 657 N N . LYS A 1 86 ? 4.159 2.807 -8.493 1.00 98.44 86 LYS A N 1
ATOM 658 C CA . LYS A 1 86 ? 3.417 3.768 -7.673 1.00 98.44 86 LYS A CA 1
ATOM 659 C C . LYS A 1 86 ? 2.252 3.076 -6.972 1.00 98.44 86 LYS A C 1
ATOM 661 O O . LYS A 1 86 ? 1.624 2.204 -7.572 1.00 98.44 86 LYS A O 1
ATOM 666 N N . LEU A 1 87 ? 1.991 3.460 -5.724 1.00 98.56 87 LEU A N 1
ATOM 667 C CA . LEU A 1 87 ? 0.912 2.939 -4.874 1.00 98.56 87 LEU A CA 1
ATOM 668 C C . LEU A 1 87 ? 0.223 4.044 -4.049 1.00 98.56 87 LEU A C 1
ATOM 670 O O . LEU A 1 87 ? -0.437 3.741 -3.063 1.00 98.56 87 LEU A O 1
ATOM 674 N N . GLU A 1 88 ? 0.418 5.316 -4.403 1.00 97.88 88 GLU A N 1
ATOM 675 C CA . GLU A 1 88 ? -0.043 6.452 -3.591 1.00 97.88 88 GLU A CA 1
ATOM 676 C C . GLU A 1 88 ? -1.523 6.770 -3.800 1.00 97.88 88 GLU A C 1
ATOM 678 O O . GLU A 1 88 ? -2.253 6.913 -2.828 1.00 97.88 88 GLU A O 1
ATOM 683 N N . ASN A 1 89 ? -1.987 6.831 -5.050 1.00 97.44 89 ASN A N 1
ATOM 684 C CA . ASN A 1 89 ? -3.388 7.123 -5.339 1.00 97.44 89 ASN A CA 1
ATOM 685 C C . ASN A 1 89 ? -4.161 5.850 -5.685 1.00 97.44 89 ASN A C 1
ATOM 687 O O . ASN A 1 89 ? -3.591 4.878 -6.185 1.00 97.44 89 ASN A O 1
ATOM 691 N N . TYR A 1 90 ? -5.487 5.898 -5.548 1.00 98.56 90 TYR A N 1
ATOM 692 C CA . TYR A 1 90 ? -6.379 4.795 -5.918 1.00 98.56 90 TYR A CA 1
ATOM 693 C C . TYR A 1 90 ? -6.104 4.228 -7.322 1.00 98.56 90 TYR A C 1
ATOM 695 O O . TYR A 1 90 ? -6.011 3.015 -7.496 1.00 98.56 90 TYR A O 1
ATOM 703 N N . SER A 1 91 ? -5.923 5.088 -8.330 1.00 98.38 91 SER A N 1
ATOM 704 C CA . SER A 1 91 ? -5.647 4.649 -9.705 1.00 98.38 91 SER A CA 1
ATOM 705 C C . SER A 1 91 ? -4.318 3.898 -9.832 1.00 98.38 91 SER A C 1
ATOM 707 O O . SER A 1 91 ? -4.251 2.905 -10.555 1.00 98.38 91 SER A O 1
ATOM 709 N N . ASP A 1 92 ? -3.280 4.322 -9.109 1.00 98.19 92 ASP A N 1
ATOM 710 C CA . ASP A 1 92 ? -1.975 3.655 -9.094 1.00 98.19 92 ASP A CA 1
ATOM 711 C C . ASP A 1 92 ? -2.077 2.262 -8.452 1.00 98.19 92 ASP A C 1
ATOM 713 O O . ASP A 1 92 ? -1.550 1.274 -8.977 1.00 98.19 92 ASP A O 1
ATOM 717 N N . VAL A 1 93 ? -2.819 2.179 -7.343 1.00 98.50 93 VAL A N 1
ATOM 718 C CA . VAL A 1 93 ? -3.088 0.939 -6.605 1.00 98.50 93 VAL A CA 1
ATOM 719 C C . VAL A 1 93 ? -3.894 -0.033 -7.460 1.00 98.50 93 VAL A C 1
ATOM 721 O O . VAL A 1 93 ? -3.506 -1.195 -7.597 1.00 98.50 93 VAL A O 1
ATOM 724 N N . LEU A 1 94 ? -4.972 0.435 -8.093 1.00 98.56 94 LEU A N 1
ATOM 725 C CA . LEU A 1 94 ? -5.862 -0.396 -8.901 1.00 98.56 94 LEU A CA 1
ATOM 726 C C . LEU A 1 94 ? -5.119 -1.070 -10.063 1.00 98.56 94 LEU A C 1
ATOM 728 O O . LEU A 1 94 ? -5.371 -2.235 -10.365 1.00 98.56 94 LEU A O 1
ATOM 732 N N . LEU A 1 95 ? -4.134 -0.399 -10.669 1.00 98.38 95 LEU A N 1
ATOM 733 C CA . LEU A 1 95 ? -3.288 -1.013 -11.698 1.00 98.38 95 LEU A CA 1
ATOM 734 C C . LEU A 1 95 ? -2.521 -2.244 -11.181 1.00 98.38 95 LEU A C 1
ATOM 736 O O . LEU A 1 95 ? -2.341 -3.201 -11.933 1.00 98.38 95 LEU A O 1
ATOM 740 N N . ARG A 1 96 ? -2.063 -2.222 -9.920 1.00 98.31 96 ARG A N 1
ATOM 741 C CA . ARG A 1 96 ? -1.336 -3.336 -9.274 1.00 98.31 96 ARG A CA 1
ATOM 742 C C . ARG A 1 96 ? -2.255 -4.393 -8.666 1.00 98.31 96 ARG A C 1
ATOM 744 O O . ARG A 1 96 ? -1.834 -5.522 -8.424 1.00 98.31 96 ARG A O 1
ATOM 751 N N . VAL A 1 97 ? -3.501 -4.030 -8.391 1.00 98.19 97 VAL A N 1
ATOM 752 C CA . VAL A 1 97 ? -4.556 -4.986 -8.046 1.00 98.19 97 VAL A CA 1
ATOM 753 C C . VAL A 1 97 ? -4.930 -5.797 -9.283 1.00 98.19 97 VAL A C 1
ATOM 755 O O . VAL A 1 97 ? -4.922 -7.024 -9.232 1.00 98.19 97 VAL A O 1
ATOM 758 N N . ASN A 1 98 ? -5.164 -5.125 -10.413 1.00 98.06 98 ASN A N 1
ATOM 759 C CA . ASN A 1 98 ? -5.607 -5.755 -11.658 1.00 98.06 98 ASN A CA 1
ATOM 760 C C . ASN A 1 98 ? -4.568 -6.704 -12.270 1.00 98.06 98 ASN A C 1
ATOM 762 O O . ASN A 1 98 ? -4.942 -7.689 -12.900 1.00 98.06 98 ASN A O 1
ATOM 766 N N . ASP A 1 99 ? -3.271 -6.435 -12.086 1.00 97.00 99 ASP A N 1
ATOM 767 C CA . ASP A 1 99 ? -2.197 -7.348 -12.507 1.00 97.00 99 ASP A CA 1
ATOM 768 C C . ASP A 1 99 ? -1.822 -8.390 -11.430 1.00 97.00 99 ASP A C 1
ATOM 770 O O . ASP A 1 99 ? -0.886 -9.171 -11.616 1.00 97.00 99 ASP A O 1
ATOM 774 N N . GLY A 1 100 ? -2.545 -8.410 -10.303 1.00 97.38 100 GLY A N 1
ATOM 775 C CA . GLY A 1 100 ? -2.362 -9.334 -9.182 1.00 97.38 100 GLY A CA 1
ATOM 776 C C . GLY A 1 100 ? -1.093 -9.104 -8.355 1.00 97.38 100 GLY A C 1
ATOM 777 O O . GLY A 1 100 ? -0.889 -9.780 -7.341 1.00 97.38 100 GLY A O 1
ATOM 778 N N . LYS A 1 101 ? -0.226 -8.160 -8.742 1.00 97.81 101 LYS A N 1
ATOM 779 C CA . LYS A 1 101 ? 1.095 -8.007 -8.124 1.00 97.81 101 LYS A CA 1
ATOM 780 C C . LYS A 1 101 ? 1.028 -7.451 -6.721 1.00 97.81 101 LYS A C 1
ATOM 782 O O . LYS A 1 101 ? 1.876 -7.830 -5.917 1.00 97.81 101 LYS A O 1
ATOM 787 N N . LEU A 1 102 ? 0.067 -6.579 -6.409 1.00 98.25 102 LEU A N 1
ATOM 788 C CA . LEU A 1 102 ? -0.026 -6.001 -5.069 1.00 98.25 102 LEU A CA 1
ATOM 789 C C . LEU A 1 102 ? -0.234 -7.101 -4.023 1.00 98.25 102 LEU A C 1
ATOM 791 O O . LEU A 1 102 ? 0.585 -7.251 -3.116 1.00 98.25 102 LEU A O 1
ATOM 795 N N . TYR A 1 103 ? -1.272 -7.923 -4.203 1.00 98.25 103 TYR A N 1
ATOM 796 C CA . TYR A 1 103 ? -1.562 -9.026 -3.290 1.00 98.25 103 TYR A CA 1
ATOM 797 C C . TYR A 1 103 ? -0.458 -10.087 -3.309 1.00 98.25 103 TYR A C 1
ATOM 799 O O . TYR A 1 103 ? 0.050 -10.448 -2.250 1.00 98.25 103 TYR A O 1
ATOM 807 N N . GLY A 1 104 ? -0.025 -10.534 -4.494 1.00 98.12 104 GLY A N 1
ATOM 808 C CA . GLY A 1 104 ? 1.009 -11.566 -4.616 1.00 98.12 104 GLY A CA 1
ATOM 809 C C . GLY A 1 104 ? 2.329 -11.186 -3.936 1.00 98.12 104 GLY A C 1
ATOM 810 O O . GLY A 1 104 ? 2.961 -12.027 -3.294 1.00 98.12 104 GLY A O 1
ATOM 811 N N . SER A 1 105 ? 2.711 -9.905 -3.998 1.00 98.25 105 SER A N 1
ATOM 812 C CA . SER A 1 105 ? 3.940 -9.402 -3.372 1.00 98.25 105 SER A CA 1
ATOM 813 C C . SER A 1 105 ? 3.847 -9.366 -1.846 1.00 98.25 105 SER A C 1
ATOM 815 O O . SER A 1 105 ? 4.781 -9.819 -1.184 1.00 98.25 105 SER A O 1
ATOM 817 N N . ILE A 1 106 ? 2.739 -8.877 -1.268 1.00 97.94 106 ILE A N 1
ATOM 818 C CA . ILE A 1 106 ? 2.587 -8.800 0.200 1.00 97.94 106 ILE A CA 1
ATOM 819 C C . ILE A 1 106 ? 2.247 -10.154 0.837 1.00 97.94 106 ILE A C 1
ATOM 821 O O . ILE A 1 106 ? 2.636 -10.429 1.972 1.00 97.94 106 ILE A O 1
ATOM 825 N N . ALA A 1 107 ? 1.566 -11.034 0.096 1.00 97.06 107 ALA A N 1
ATOM 826 C CA . ALA A 1 107 ? 1.349 -12.422 0.491 1.00 97.06 107 ALA A CA 1
ATOM 827 C C . ALA A 1 107 ? 2.646 -13.244 0.399 1.00 97.06 107 ALA A C 1
ATOM 829 O O . ALA A 1 107 ? 2.734 -14.313 1.011 1.00 97.06 107 ALA A O 1
ATOM 830 N N . GLN A 1 108 ? 3.654 -12.718 -0.310 1.00 96.44 108 GLN A N 1
ATOM 831 C CA . GLN A 1 108 ? 4.925 -13.370 -0.623 1.00 96.44 108 GLN A CA 1
ATOM 832 C C . GLN A 1 108 ? 4.708 -14.712 -1.333 1.00 96.44 108 GLN A C 1
ATOM 834 O O . GLN A 1 108 ? 5.345 -15.720 -1.031 1.00 96.44 108 GLN A O 1
ATOM 839 N N . SER A 1 109 ? 3.759 -14.725 -2.271 1.00 93.56 109 SER A N 1
ATOM 840 C CA . SER A 1 109 ? 3.452 -15.888 -3.098 1.00 93.56 109 SER A CA 1
ATOM 841 C C . SER A 1 109 ? 4.532 -16.100 -4.163 1.00 93.56 109 SER A C 1
ATOM 843 O O . SER A 1 109 ? 5.174 -15.153 -4.624 1.00 93.56 109 SER A O 1
ATOM 845 N N . GLY A 1 110 ? 4.729 -17.352 -4.584 1.00 94.12 110 GLY A N 1
ATOM 846 C CA . GLY A 1 110 ? 5.686 -17.683 -5.642 1.00 94.12 110 GLY A CA 1
ATOM 847 C C . GLY A 1 110 ? 5.404 -16.915 -6.939 1.00 94.12 110 GLY A C 1
ATOM 848 O O . GLY A 1 110 ? 4.250 -16.745 -7.324 1.00 94.12 110 GLY A O 1
ATOM 849 N N . GLY A 1 111 ? 6.463 -16.446 -7.606 1.00 94.19 111 GLY A N 1
ATOM 850 C CA . GLY A 1 111 ? 6.366 -15.680 -8.857 1.00 94.19 111 GLY A CA 1
ATOM 851 C C . GLY A 1 111 ? 6.254 -14.158 -8.691 1.00 94.19 111 GLY A C 1
ATOM 852 O O . GLY A 1 111 ? 6.324 -13.443 -9.688 1.00 94.19 111 GLY A O 1
ATOM 853 N N . PHE A 1 112 ? 6.150 -13.645 -7.461 1.00 96.56 112 PHE A N 1
ATOM 854 C CA . PHE A 1 112 ? 6.140 -12.208 -7.163 1.00 96.56 112 PHE A CA 1
ATOM 855 C C . PHE A 1 112 ? 7.406 -11.787 -6.406 1.00 96.56 112 PHE A C 1
ATOM 857 O O . PHE A 1 112 ? 8.023 -12.598 -5.716 1.00 96.56 112 PHE A O 1
ATOM 864 N N . SER A 1 113 ? 7.804 -10.512 -6.508 1.00 95.88 113 SER A N 1
ATOM 865 C CA . SER A 1 113 ? 8.866 -9.980 -5.643 1.00 95.88 113 SER A CA 1
ATOM 866 C C . SER A 1 113 ? 8.307 -9.812 -4.225 1.00 95.88 113 SER A C 1
ATOM 868 O O . SER A 1 113 ? 7.393 -9.007 -4.059 1.00 95.88 113 SER A O 1
ATOM 870 N N . PRO A 1 114 ? 8.860 -10.484 -3.199 1.00 97.25 114 PRO A N 1
ATOM 871 C CA . PRO A 1 114 ? 8.350 -10.378 -1.836 1.00 97.25 114 PRO A CA 1
ATOM 872 C C . PRO A 1 114 ? 8.435 -8.945 -1.311 1.00 97.25 114 PRO A C 1
ATOM 874 O O . PRO A 1 114 ? 9.484 -8.300 -1.435 1.00 97.25 114 PRO A O 1
ATOM 877 N N . MET A 1 115 ? 7.339 -8.476 -0.716 1.00 97.75 115 MET A N 1
ATOM 878 C CA . MET A 1 115 ? 7.238 -7.186 -0.039 1.00 97.75 115 MET A CA 1
ATOM 879 C C . MET A 1 115 ? 6.685 -7.365 1.390 1.00 97.75 115 MET A C 1
ATOM 881 O O . MET A 1 115 ? 5.937 -8.317 1.633 1.00 97.75 115 MET A O 1
ATOM 885 N N . PRO A 1 116 ? 7.028 -6.480 2.345 1.00 97.00 116 PRO A N 1
ATOM 886 C CA . PRO A 1 116 ? 8.003 -5.389 2.233 1.00 97.00 116 PRO A CA 1
ATOM 887 C C . PRO A 1 116 ? 9.432 -5.901 1.978 1.00 97.00 116 PRO A C 1
ATOM 889 O O . PRO A 1 116 ? 9.815 -6.976 2.439 1.00 97.00 116 PRO A O 1
ATOM 892 N N . LYS A 1 117 ? 10.220 -5.170 1.180 1.00 95.44 117 LYS A N 1
ATOM 893 C CA . LYS A 1 117 ? 11.541 -5.643 0.741 1.00 95.44 117 LYS A CA 1
ATOM 894 C C . LYS A 1 117 ? 12.507 -5.711 1.924 1.00 95.44 117 LYS A C 1
ATOM 896 O O . LYS A 1 117 ? 12.656 -4.729 2.642 1.00 95.44 117 LYS A O 1
ATOM 901 N N . ASN A 1 118 ? 13.198 -6.843 2.082 1.00 91.31 118 ASN A N 1
ATOM 902 C CA . ASN A 1 118 ? 14.210 -7.062 3.129 1.00 91.31 118 ASN A CA 1
ATOM 903 C C . ASN A 1 118 ? 13.705 -6.764 4.554 1.00 91.31 118 ASN A C 1
ATOM 905 O O . ASN A 1 118 ? 14.480 -6.367 5.419 1.00 91.31 118 ASN A O 1
ATOM 909 N N . SER A 1 119 ? 12.405 -6.928 4.787 1.00 91.50 119 SER A N 1
ATOM 910 C CA . SER A 1 119 ? 11.763 -6.667 6.070 1.00 91.50 119 SER A CA 1
ATOM 911 C C . SER A 1 119 ? 10.743 -7.764 6.367 1.00 91.50 119 SER A C 1
ATOM 913 O O . SER A 1 119 ? 10.477 -8.638 5.536 1.00 91.50 119 SER A O 1
ATOM 915 N N . THR A 1 120 ? 10.202 -7.749 7.580 1.00 93.38 120 THR A N 1
ATOM 916 C CA . THR A 1 120 ? 9.203 -8.715 8.025 1.00 93.38 120 THR A CA 1
ATOM 917 C C . THR A 1 120 ? 7.932 -8.586 7.190 1.00 93.38 120 THR A C 1
ATOM 919 O O . THR A 1 120 ? 7.482 -7.486 6.861 1.00 93.38 120 THR A O 1
ATOM 922 N N . LYS A 1 121 ? 7.343 -9.737 6.853 1.00 95.31 121 LYS A N 1
ATOM 923 C CA . LYS A 1 121 ? 6.044 -9.822 6.185 1.00 95.31 121 LYS A CA 1
ATOM 924 C C . LYS A 1 121 ? 4.976 -9.078 7.001 1.00 95.31 121 LYS A C 1
ATOM 926 O O . LYS A 1 121 ? 5.014 -9.085 8.230 1.00 95.31 121 LYS A O 1
ATOM 931 N N . LEU A 1 122 ? 4.020 -8.451 6.313 1.00 95.25 122 LEU A N 1
ATOM 932 C CA . LEU A 1 122 ? 2.873 -7.829 6.978 1.00 95.25 122 LEU A CA 1
ATOM 933 C C . LEU A 1 122 ? 2.071 -8.871 7.768 1.00 95.25 122 LEU A C 1
ATOM 935 O O . LEU A 1 122 ? 2.059 -10.051 7.419 1.00 95.25 122 LEU A O 1
ATOM 939 N N . SER A 1 123 ? 1.378 -8.423 8.814 1.00 94.38 123 SER A N 1
ATOM 940 C CA . SER A 1 123 ? 0.499 -9.299 9.586 1.00 94.38 123 SER A CA 1
ATOM 941 C C . SER A 1 123 ? -0.632 -9.859 8.721 1.00 94.38 123 SER A C 1
ATOM 943 O O . SER A 1 123 ? -1.116 -9.199 7.794 1.00 94.38 123 SER A O 1
ATOM 945 N N . ASP A 1 124 ? -1.101 -11.059 9.066 1.00 92.81 124 ASP A N 1
ATOM 946 C CA . ASP A 1 124 ? -2.180 -11.728 8.333 1.00 92.81 124 ASP A CA 1
ATOM 947 C C . ASP A 1 124 ? -3.457 -10.887 8.284 1.00 92.81 124 ASP A C 1
ATOM 949 O O . ASP A 1 124 ? -4.174 -10.921 7.285 1.00 92.81 124 ASP A O 1
ATOM 953 N N . CYS A 1 125 ? -3.711 -10.072 9.313 1.00 91.94 125 CYS A N 1
ATOM 954 C CA . CYS A 1 125 ? -4.825 -9.133 9.309 1.00 91.94 125 CYS A CA 1
ATOM 955 C C . CYS A 1 125 ? -4.726 -8.131 8.150 1.00 91.94 125 CYS A C 1
ATOM 957 O O . CYS A 1 125 ? -5.656 -8.027 7.362 1.00 91.94 125 CYS A O 1
ATOM 959 N N . LYS A 1 126 ? -3.577 -7.462 7.975 1.00 93.62 126 LYS A N 1
ATOM 960 C CA . LYS A 1 126 ? -3.374 -6.464 6.906 1.00 93.62 126 LYS A CA 1
ATOM 961 C C . LYS A 1 126 ? -3.501 -7.090 5.519 1.00 93.62 126 LYS A C 1
ATOM 963 O O . LYS A 1 126 ? -4.134 -6.531 4.626 1.00 93.62 126 LYS A O 1
ATOM 968 N N . ILE A 1 127 ? -2.933 -8.285 5.352 1.00 96.06 127 ILE A N 1
ATOM 969 C CA . ILE A 1 127 ? -3.032 -9.045 4.100 1.00 96.06 127 ILE A CA 1
ATOM 970 C C . ILE A 1 127 ? -4.491 -9.440 3.825 1.00 96.06 127 ILE A C 1
ATOM 972 O O . ILE A 1 127 ? -4.949 -9.342 2.685 1.00 96.06 127 ILE A O 1
ATOM 976 N N . SER A 1 128 ? -5.232 -9.845 4.859 1.00 94.31 128 SER A N 1
ATOM 977 C CA . SER A 1 128 ? -6.648 -10.211 4.752 1.00 94.31 128 SER A CA 1
ATOM 978 C C . SER A 1 128 ? -7.532 -9.005 4.450 1.00 94.31 128 SER A C 1
ATOM 980 O O . SER A 1 128 ? -8.399 -9.114 3.590 1.00 94.31 128 SER A O 1
ATOM 982 N N . SER A 1 129 ? -7.284 -7.843 5.063 1.00 94.12 129 SER A N 1
ATOM 983 C CA . SER A 1 129 ? -7.986 -6.598 4.734 1.00 94.12 129 SER A CA 1
ATOM 984 C C . SER A 1 129 ? -7.810 -6.248 3.256 1.00 94.12 129 SER A C 1
ATOM 986 O O . SER A 1 129 ? -8.800 -6.008 2.568 1.00 94.12 129 SER A O 1
ATOM 988 N N . LEU A 1 130 ? -6.582 -6.320 2.720 1.00 96.62 130 LEU A N 1
ATOM 989 C CA . LEU A 1 130 ? -6.374 -6.127 1.282 1.00 96.62 130 LEU A CA 1
ATOM 990 C C . LEU A 1 130 ? -7.172 -7.140 0.456 1.00 96.62 130 LEU A C 1
ATOM 992 O O . LEU A 1 130 ? -7.817 -6.753 -0.515 1.00 96.62 130 LEU A O 1
ATOM 996 N N . LYS A 1 131 ? -7.150 -8.423 0.833 1.00 96.50 131 LYS A N 1
ATOM 997 C CA . LYS A 1 131 ? -7.873 -9.468 0.099 1.00 96.50 131 LYS A CA 1
ATOM 998 C C . LYS A 1 131 ? -9.381 -9.224 0.080 1.00 96.50 131 LYS A C 1
ATOM 1000 O O . LYS A 1 131 ? -9.972 -9.302 -0.987 1.00 96.50 131 LYS A O 1
ATOM 1005 N N . ILE A 1 132 ? -9.976 -8.886 1.223 1.00 95.62 132 ILE A N 1
ATOM 1006 C CA . ILE A 1 132 ? -11.410 -8.592 1.355 1.00 95.62 132 ILE A CA 1
ATOM 1007 C C . ILE A 1 132 ? -11.805 -7.424 0.460 1.00 95.62 132 ILE A C 1
ATOM 1009 O O . ILE A 1 132 ? -12.784 -7.510 -0.275 1.00 95.62 132 ILE A O 1
ATOM 1013 N N . TRP A 1 133 ? -11.025 -6.345 0.482 1.00 96.75 133 TRP A N 1
ATOM 1014 C CA . TRP A 1 133 ? -11.302 -5.185 -0.355 1.00 96.75 133 TRP A CA 1
ATOM 1015 C C . TRP A 1 133 ? -11.150 -5.485 -1.851 1.00 96.75 133 TRP A C 1
ATOM 1017 O O . TRP A 1 133 ? -11.995 -5.067 -2.641 1.00 96.75 133 TRP A O 1
ATOM 1027 N N . ILE A 1 134 ? -10.134 -6.263 -2.249 1.00 97.81 134 ILE A N 1
ATOM 1028 C CA . ILE A 1 134 ? -9.987 -6.738 -3.636 1.00 97.81 134 ILE A CA 1
ATOM 1029 C C . ILE A 1 134 ? -11.191 -7.600 -4.041 1.00 97.81 134 ILE A C 1
ATOM 1031 O O . ILE A 1 134 ? -11.752 -7.394 -5.115 1.00 97.81 134 ILE A O 1
ATOM 1035 N N . ASP A 1 135 ? -11.619 -8.524 -3.179 1.00 96.38 135 ASP A N 1
ATOM 1036 C CA . ASP A 1 135 ? -12.753 -9.420 -3.435 1.00 96.38 135 ASP A CA 1
ATOM 1037 C C . ASP A 1 135 ? -14.088 -8.669 -3.521 1.00 96.38 135 ASP A C 1
ATOM 1039 O O . ASP A 1 135 ? -14.982 -9.081 -4.258 1.00 96.38 135 ASP A O 1
ATOM 1043 N N . ALA A 1 136 ? -14.205 -7.529 -2.835 1.00 96.00 136 ALA A N 1
ATOM 1044 C CA . ALA A 1 136 ? -15.326 -6.600 -2.953 1.00 96.00 136 ALA A CA 1
ATOM 1045 C C . ALA A 1 136 ? -15.293 -5.749 -4.243 1.00 96.00 136 ALA A C 1
ATOM 1047 O O . ALA A 1 136 ? -16.136 -4.871 -4.422 1.00 96.00 136 ALA A O 1
ATOM 1048 N N . GLY A 1 137 ? -14.335 -5.988 -5.145 1.00 97.25 137 GLY A N 1
ATOM 1049 C CA . GLY A 1 137 ? -14.182 -5.263 -6.408 1.00 97.25 137 GLY A CA 1
ATOM 1050 C C . GLY A 1 137 ? -13.280 -4.032 -6.320 1.00 97.25 137 GLY A C 1
ATOM 1051 O O . GLY A 1 137 ? -13.335 -3.184 -7.207 1.00 97.25 137 GLY A O 1
ATOM 1052 N N . ALA A 1 138 ? -12.466 -3.928 -5.263 1.00 97.75 138 ALA A N 1
ATOM 1053 C CA . ALA A 1 138 ? -11.563 -2.811 -5.007 1.00 97.75 138 ALA A CA 1
ATOM 1054 C C . ALA A 1 138 ? -12.252 -1.430 -5.109 1.00 97.75 138 ALA A C 1
ATOM 1056 O O . ALA A 1 138 ? -11.786 -0.575 -5.866 1.00 97.75 138 ALA A O 1
ATOM 1057 N N . PRO A 1 139 ? -13.375 -1.185 -4.402 1.00 97.69 139 PRO A N 1
ATOM 1058 C CA . PRO A 1 139 ? -14.097 0.082 -4.494 1.00 97.69 139 PRO A CA 1
ATOM 1059 C C . PRO A 1 139 ? -13.238 1.264 -4.024 1.00 97.69 139 PRO A C 1
ATOM 1061 O O . PRO A 1 139 ? -12.457 1.145 -3.081 1.00 97.69 139 PRO A O 1
ATOM 1064 N N . ASN A 1 140 ? -13.399 2.417 -4.676 1.00 98.12 140 ASN A N 1
ATOM 1065 C CA . ASN A 1 140 ? -12.830 3.681 -4.210 1.00 98.12 140 ASN A CA 1
ATOM 1066 C C . ASN A 1 140 ? -13.798 4.335 -3.213 1.00 98.12 140 ASN A C 1
ATOM 1068 O O . ASN A 1 140 ? -14.629 5.153 -3.613 1.00 98.12 140 ASN A O 1
ATOM 1072 N N . ASN A 1 141 ? -13.759 3.891 -1.957 1.00 94.50 141 ASN A N 1
ATOM 1073 C CA . ASN A 1 141 ? -14.680 4.291 -0.891 1.00 94.50 141 ASN A CA 1
ATOM 1074 C C . ASN A 1 141 ? -13.964 4.679 0.399 1.00 94.50 141 ASN A C 1
ATOM 1076 O O . ASN A 1 141 ? -12.822 4.226 0.628 1.00 94.50 141 ASN A O 1
#

Sequence (141 aa):
MLNKETDKNKFLNSFKSVSLIIVFIISIFIFSGCYYDSQEYMFPELGSGCDTTNVTFSGTLEPMLSSYCLSCHSNSTAASYGANIKLENYSDVLLRVNDGKLYGSIAQSGGFSPMPKNSTKLSDCKISSLKIWIDAGAPNN

Secondary structure (DSSP, 8-state):
--HHHHHHHHHHHHHHHHHHHHHHHHHHTTSS---------S--SSSSS---SS--IIIIIHHHHHHHTHHHHSTTTHHHHSTT---SSHHHHHHHHHTSHHHHHHHT-TTS--SSTTSPPPPHHHHHHHHHHHHTT----

Radius of gyration: 31.39 Å; chains: 1; bounding box: 31×78×83 Å

Foldseek 3Di:
DPPPPVVVVVVVVVVVVVVVVVVVVVVVVPPPDPDPPPPPDDDPPPDDDLPLPDQACVPQVQVVCVVFPCVQADPVRCVPRVVVQHDNDLVSVVVCLVVVQVLCQLVVPPPHPHPPPPDDRDDPSSSSSVVSCVVVVVDND